Protein AF-A0A6L8KHL5-F1 (afdb_monomer_lite)

Sequence (118 aa):
MLAVEDVSAGIVVLAERESIATRIAKDIGWWNSVDGKSHGMCASEIESWAKKLALDGVVWTNLPCGFKSNRGQMPTQAEVIAHFAKLEGETLEKAKRYVLMAPPQIDTEYRRTLAQRL

Structure (mmCIF, N/CA/C/O backbone):
data_AF-A0A6L8KHL5-F1
#
_entry.id   AF-A0A6L8KHL5-F1
#
loop_
_atom_site.group_PDB
_atom_site.id
_atom_site.type_symbol
_atom_site.label_atom_id
_atom_site.label_alt_id
_atom_site.label_comp_id
_atom_site.label_asym_id
_atom_site.label_entity_id
_atom_site.label_seq_id
_atom_site.pdbx_PDB_ins_code
_atom_site.Cartn_x
_atom_site.Cartn_y
_atom_site.Cartn_z
_atom_site.occupancy
_atom_site.B_iso_or_equiv
_atom_site.auth_seq_id
_atom_site.auth_comp_id
_atom_site.auth_asym_id
_atom_site.auth_atom_id
_atom_site.pdbx_PDB_model_num
ATOM 1 N N . MET A 1 1 ? -4.151 -7.109 -14.166 1.00 56.72 1 MET A N 1
ATOM 2 C CA . MET A 1 1 ? -2.872 -6.505 -14.591 1.00 56.72 1 MET A CA 1
ATOM 3 C C . MET A 1 1 ? -3.225 -5.258 -15.381 1.00 56.72 1 MET A C 1
ATOM 5 O O . MET A 1 1 ? -4.161 -5.343 -16.168 1.00 56.72 1 MET A O 1
ATOM 9 N N . LEU A 1 2 ? -2.606 -4.108 -15.110 1.00 63.00 2 LEU A N 1
ATOM 10 C CA . LEU A 1 2 ? -2.814 -2.926 -15.955 1.00 63.00 2 LEU A CA 1
ATOM 11 C C . LEU A 1 2 ? -2.136 -3.204 -17.302 1.00 63.00 2 LEU A C 1
ATOM 13 O O . LEU A 1 2 ? -0.992 -3.647 -17.310 1.00 63.00 2 LEU A O 1
ATOM 17 N N . ALA A 1 3 ? -2.852 -3.016 -18.409 1.00 82.25 3 ALA A N 1
ATOM 18 C CA . ALA A 1 3 ? -2.282 -3.165 -19.743 1.00 82.25 3 ALA A CA 1
ATOM 19 C C . ALA A 1 3 ? -1.510 -1.883 -20.075 1.00 82.25 3 ALA A C 1
ATOM 21 O O . ALA A 1 3 ? -2.096 -0.896 -20.510 1.00 82.25 3 ALA A O 1
ATOM 22 N N . VAL A 1 4 ? -0.216 -1.888 -19.776 1.00 88.94 4 VAL A N 1
ATOM 23 C CA . VAL A 1 4 ? 0.713 -0.787 -20.040 1.00 88.94 4 VAL A CA 1
ATOM 24 C C . VAL A 1 4 ? 1.956 -1.347 -20.710 1.00 88.94 4 VAL A C 1
ATOM 26 O O . VAL A 1 4 ? 2.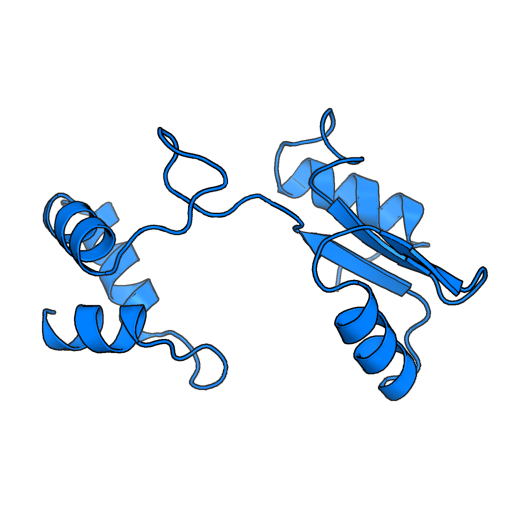312 -2.503 -20.488 1.00 88.94 4 VAL A O 1
ATOM 29 N N . GLU A 1 5 ? 2.587 -0.532 -21.545 1.00 88.44 5 GLU A N 1
ATOM 30 C CA . GLU A 1 5 ? 3.729 -0.953 -22.360 1.00 88.44 5 GLU A CA 1
ATOM 31 C C . GLU A 1 5 ? 5.016 -1.067 -21.536 1.00 88.44 5 GLU A C 1
ATOM 33 O O . GLU A 1 5 ? 5.832 -1.949 -21.786 1.00 88.44 5 GLU A O 1
ATOM 38 N N . ASP A 1 6 ? 5.183 -0.207 -20.527 1.00 92.56 6 ASP A N 1
ATOM 39 C CA . ASP A 1 6 ? 6.377 -0.173 -19.690 1.00 92.56 6 ASP A CA 1
ATOM 40 C C . ASP A 1 6 ? 6.101 0.327 -18.257 1.00 92.56 6 ASP A C 1
ATOM 42 O O . ASP A 1 6 ? 4.984 0.704 -17.877 1.00 92.56 6 ASP A O 1
ATOM 46 N N . VAL A 1 7 ? 7.156 0.324 -17.437 1.00 94.81 7 VAL A N 1
ATOM 47 C CA . VAL A 1 7 ? 7.131 0.798 -16.045 1.00 94.81 7 VAL A CA 1
ATOM 48 C C . VAL A 1 7 ? 6.754 2.280 -15.955 1.00 94.81 7 VAL A C 1
ATOM 50 O O . VAL A 1 7 ? 6.017 2.656 -15.046 1.00 94.81 7 VAL A O 1
ATOM 53 N N . SER A 1 8 ? 7.208 3.119 -16.889 1.00 94.81 8 SER A N 1
ATOM 54 C CA . SER A 1 8 ? 6.933 4.562 -16.886 1.00 94.81 8 SER A CA 1
ATOM 55 C C . SER A 1 8 ? 5.444 4.839 -17.091 1.00 94.81 8 SER A C 1
ATOM 57 O O . SER A 1 8 ? 4.842 5.600 -16.331 1.00 94.81 8 SER A O 1
ATOM 59 N N . ALA A 1 9 ? 4.822 4.163 -18.057 1.00 95.00 9 ALA A N 1
ATOM 60 C CA . ALA A 1 9 ? 3.382 4.193 -18.271 1.00 95.00 9 ALA A CA 1
ATOM 61 C C . ALA A 1 9 ? 2.629 3.627 -17.055 1.00 95.00 9 ALA A C 1
ATOM 63 O O . ALA A 1 9 ? 1.646 4.216 -16.600 1.00 95.00 9 ALA A O 1
ATOM 64 N N . GLY A 1 10 ? 3.125 2.534 -16.463 1.00 95.56 10 GLY A N 1
ATOM 65 C CA . GLY A 1 10 ? 2.573 1.960 -15.234 1.00 95.56 10 GLY A CA 1
ATOM 66 C C . GLY A 1 10 ? 2.567 2.928 -14.047 1.00 95.56 10 GLY A C 1
ATOM 67 O O . GLY A 1 10 ? 1.582 2.982 -13.308 1.00 95.56 10 GLY A O 1
ATOM 68 N N . ILE A 1 11 ? 3.627 3.726 -13.885 1.00 96.38 11 ILE A N 1
ATOM 69 C CA . ILE A 1 11 ? 3.733 4.765 -12.851 1.00 96.38 11 ILE A CA 1
ATOM 70 C C . ILE A 1 11 ? 2.639 5.822 -13.023 1.00 96.38 11 ILE A C 1
ATOM 72 O O . ILE A 1 11 ? 1.963 6.156 -12.049 1.00 96.38 11 ILE A O 1
ATOM 76 N N . VAL A 1 12 ? 2.442 6.327 -14.245 1.00 95.75 12 VAL A N 1
ATOM 77 C CA . VAL A 1 12 ? 1.436 7.362 -14.535 1.00 95.75 12 VAL A CA 1
ATOM 78 C C . VAL A 1 12 ? 0.027 6.836 -14.270 1.00 95.75 12 VAL A C 1
ATOM 80 O O . VAL A 1 12 ? -0.717 7.445 -13.504 1.00 95.75 12 VAL A O 1
ATOM 83 N N . VAL A 1 13 ? -0.309 5.664 -14.814 1.00 95.62 13 VAL A N 1
ATOM 84 C CA . VAL A 1 13 ? -1.641 5.061 -14.648 1.00 95.62 13 VAL A CA 1
ATOM 85 C C . VAL A 1 13 ? -1.942 4.767 -13.178 1.00 95.62 13 VAL A C 1
ATOM 87 O O . VAL A 1 13 ? -3.057 5.003 -12.704 1.00 95.62 13 VAL A O 1
ATOM 90 N N . LEU A 1 14 ? -0.956 4.273 -12.420 1.00 96.12 14 LEU A N 1
ATOM 91 C CA . LEU A 1 14 ? -1.148 4.049 -10.992 1.00 96.12 14 LEU A CA 1
ATOM 92 C C . LEU A 1 14 ? -1.357 5.370 -10.240 1.00 96.12 14 LEU A C 1
ATOM 94 O O . LEU A 1 14 ? -2.229 5.447 -9.376 1.00 96.12 14 LEU A O 1
ATOM 98 N N . ALA A 1 15 ? -0.607 6.419 -10.577 1.00 96.19 15 ALA A N 1
ATOM 99 C CA . ALA A 1 15 ? -0.750 7.726 -9.945 1.00 96.19 15 ALA A CA 1
ATOM 100 C C . ALA A 1 15 ? -2.109 8.382 -10.223 1.00 96.19 15 ALA A C 1
ATOM 102 O O . ALA A 1 15 ? -2.674 9.012 -9.327 1.00 96.19 15 ALA A O 1
ATOM 103 N N . GLU A 1 16 ? -2.647 8.220 -11.432 1.00 95.19 16 GLU A N 1
ATOM 104 C CA . GLU A 1 16 ? -3.996 8.667 -11.792 1.00 95.19 16 GLU A CA 1
ATOM 105 C C . GLU A 1 16 ? -5.062 7.920 -10.989 1.00 95.19 16 GLU A C 1
ATOM 107 O O . GLU A 1 16 ? -5.923 8.556 -10.377 1.00 95.19 16 GLU A O 1
ATOM 112 N N . ARG A 1 17 ? -4.955 6.585 -10.898 1.00 94.69 17 ARG A N 1
ATOM 113 C CA . ARG A 1 17 ? -5.861 5.754 -10.086 1.00 94.69 17 ARG A CA 1
ATOM 114 C C . ARG A 1 17 ? -5.909 6.220 -8.633 1.00 94.69 17 ARG A C 1
ATOM 116 O O . ARG A 1 17 ? -6.980 6.295 -8.040 1.00 94.69 17 ARG A O 1
ATOM 123 N N . GLU A 1 18 ? -4.748 6.538 -8.071 1.00 94.69 18 GLU A N 1
ATOM 124 C CA . GLU A 1 18 ? -4.610 7.000 -6.689 1.00 94.69 18 GLU A CA 1
ATOM 125 C C . GLU A 1 18 ? -4.864 8.511 -6.518 1.00 94.69 18 GLU A C 1
ATOM 127 O O . GLU A 1 18 ? -4.822 9.018 -5.397 1.00 94.69 18 GLU A O 1
ATOM 132 N N . SER A 1 19 ? -5.147 9.248 -7.602 1.00 95.44 19 SER A N 1
ATOM 133 C CA . SER A 1 19 ? -5.356 10.706 -7.603 1.00 95.44 19 SER A CA 1
ATOM 134 C C . SER A 1 19 ? -4.176 11.505 -7.016 1.00 95.44 19 SER A C 1
ATOM 136 O O . SER A 1 19 ? -4.361 12.477 -6.280 1.00 95.44 19 SER A O 1
ATOM 138 N N . ILE A 1 20 ? -2.942 11.101 -7.341 1.00 94.06 20 ILE A N 1
ATOM 139 C CA . ILE A 1 20 ? -1.688 11.685 -6.823 1.00 94.06 20 ILE A CA 1
ATOM 140 C C . ILE A 1 20 ? -0.669 12.009 -7.927 1.00 94.06 20 ILE A C 1
ATOM 142 O O . ILE A 1 20 ? 0.539 11.893 -7.717 1.00 94.06 20 ILE A O 1
ATOM 146 N N . ALA A 1 21 ? -1.129 12.460 -9.097 1.00 92.88 21 ALA A N 1
ATOM 147 C CA . ALA A 1 21 ? -0.267 12.790 -10.241 1.00 92.88 21 ALA A CA 1
ATOM 148 C C . ALA A 1 21 ? 0.908 13.735 -9.894 1.00 92.88 21 ALA A C 1
ATOM 150 O O . ALA A 1 21 ? 2.001 13.601 -10.435 1.00 92.88 21 ALA A O 1
ATOM 151 N N . THR A 1 22 ? 0.731 14.649 -8.935 1.00 94.00 22 THR A N 1
ATOM 152 C CA . THR A 1 22 ? 1.776 15.594 -8.494 1.00 94.00 22 THR A CA 1
ATOM 153 C C . THR A 1 22 ? 2.760 15.023 -7.469 1.00 94.00 22 THR A C 1
ATOM 155 O O . THR A 1 22 ? 3.688 15.716 -7.057 1.00 94.00 22 THR A O 1
ATOM 158 N N . ARG A 1 23 ? 2.571 13.775 -7.023 1.00 93.94 23 ARG A N 1
ATOM 159 C CA . ARG A 1 23 ? 3.350 13.150 -5.941 1.00 93.94 23 ARG A CA 1
ATOM 160 C C . ARG A 1 23 ? 3.987 11.818 -6.342 1.00 93.94 23 ARG A C 1
ATOM 162 O O . ARG A 1 23 ? 4.425 11.067 -5.474 1.00 93.94 23 ARG A O 1
ATOM 169 N N . ILE A 1 24 ? 4.090 11.546 -7.643 1.00 94.88 24 ILE A N 1
ATOM 170 C CA . ILE A 1 24 ? 4.685 10.320 -8.199 1.00 94.88 24 ILE A CA 1
ATOM 171 C C . ILE A 1 24 ? 6.034 9.992 -7.555 1.00 94.88 24 ILE A C 1
ATOM 173 O O . ILE A 1 24 ? 6.206 8.906 -7.016 1.00 94.88 24 ILE A O 1
ATOM 177 N N . ALA A 1 25 ? 6.954 10.962 -7.530 1.00 93.50 25 ALA A N 1
ATOM 178 C CA . ALA A 1 25 ? 8.318 10.781 -7.027 1.00 93.50 25 ALA A CA 1
ATOM 179 C C . ALA A 1 25 ? 8.413 10.464 -5.523 1.00 93.50 25 ALA A C 1
ATOM 181 O O . ALA A 1 25 ? 9.502 10.203 -5.021 1.00 93.50 25 ALA A O 1
ATOM 182 N N . LYS A 1 26 ? 7.299 10.555 -4.792 1.00 94.06 26 LYS A N 1
ATOM 183 C CA . LYS A 1 26 ? 7.221 10.262 -3.361 1.00 94.06 26 LYS A CA 1
ATOM 184 C C . LYS A 1 26 ? 6.384 9.018 -3.088 1.00 94.06 26 LYS A C 1
ATOM 186 O O . LYS A 1 26 ? 6.753 8.196 -2.255 1.00 94.06 26 LYS A O 1
ATOM 191 N N . ASP A 1 27 ? 5.241 8.908 -3.755 1.00 95.94 27 ASP A N 1
ATOM 192 C CA . ASP A 1 27 ? 4.152 8.022 -3.350 1.00 95.94 27 ASP A CA 1
ATOM 193 C C . ASP A 1 27 ? 3.876 6.880 -4.334 1.00 95.94 27 ASP A C 1
ATOM 195 O O . ASP A 1 27 ? 2.954 6.092 -4.116 1.00 95.94 27 ASP A O 1
ATOM 199 N N . ILE A 1 28 ? 4.690 6.741 -5.382 1.00 97.62 28 ILE A N 1
ATOM 200 C CA . ILE A 1 28 ? 4.667 5.592 -6.289 1.00 97.62 28 ILE A CA 1
ATOM 201 C C . ILE A 1 28 ? 6.024 4.900 -6.246 1.00 97.62 28 ILE A C 1
ATOM 203 O O . ILE A 1 28 ? 7.047 5.507 -6.550 1.00 97.62 28 ILE A O 1
ATOM 207 N N . GLY A 1 29 ? 6.023 3.626 -5.865 1.00 97.62 29 GLY A N 1
ATOM 208 C CA . GLY A 1 29 ? 7.202 2.775 -5.913 1.00 97.62 29 GLY A CA 1
ATOM 209 C C . GLY A 1 29 ? 7.274 2.031 -7.239 1.00 97.62 29 GLY A C 1
ATOM 210 O O . GLY A 1 29 ? 6.244 1.738 -7.855 1.00 97.62 29 GLY A O 1
ATOM 211 N N . TRP A 1 30 ? 8.488 1.739 -7.685 1.00 97.56 30 TRP A N 1
ATOM 212 C CA . TRP A 1 30 ? 8.718 0.999 -8.917 1.00 97.56 30 TRP A CA 1
ATOM 213 C C . TRP A 1 30 ? 10.048 0.250 -8.898 1.00 97.56 30 TRP A C 1
ATOM 215 O O . TRP A 1 30 ? 10.975 0.599 -8.167 1.00 97.56 30 TRP A O 1
ATOM 225 N N . TRP A 1 31 ? 10.136 -0.784 -9.727 1.00 97.94 31 TRP A N 1
ATOM 226 C CA . TRP A 1 31 ? 11.368 -1.481 -10.077 1.00 97.94 31 TRP A CA 1
ATOM 227 C C . TRP A 1 31 ? 11.337 -1.831 -11.566 1.00 97.94 31 TRP A C 1
ATOM 229 O O . TRP A 1 31 ? 10.281 -2.194 -12.093 1.00 97.94 31 TRP A O 1
ATOM 239 N N . ASN A 1 32 ? 12.486 -1.713 -12.232 1.00 96.44 32 ASN A N 1
ATOM 240 C CA . ASN A 1 32 ? 12.653 -2.000 -13.652 1.00 96.44 32 ASN A CA 1
ATOM 241 C C . ASN A 1 32 ? 13.801 -2.997 -13.865 1.00 96.44 32 ASN A C 1
ATOM 243 O O . ASN A 1 32 ? 14.925 -2.769 -13.417 1.00 96.44 32 ASN A O 1
ATOM 247 N N . SER A 1 33 ? 13.526 -4.097 -14.566 1.00 95.06 33 SER A N 1
ATOM 248 C CA . SER A 1 33 ? 14.525 -5.129 -14.864 1.00 95.06 33 SER A CA 1
ATOM 249 C C . SER A 1 33 ? 15.616 -4.663 -15.834 1.00 95.06 33 SER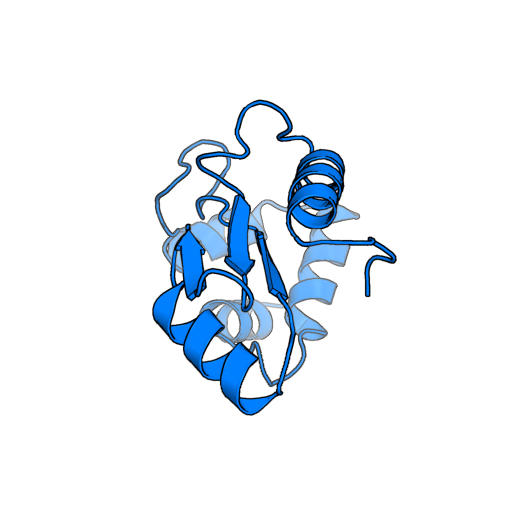 A C 1
ATOM 251 O O . SER A 1 33 ? 16.747 -5.136 -15.734 1.00 95.06 33 SER A O 1
ATOM 253 N N . VAL A 1 34 ? 15.300 -3.726 -16.739 1.00 91.94 34 VAL A N 1
ATOM 254 C CA . VAL A 1 34 ? 16.176 -3.316 -17.850 1.00 91.94 34 VAL A CA 1
ATOM 255 C C . VAL A 1 34 ? 17.415 -2.582 -17.349 1.00 91.94 34 VAL A C 1
ATOM 257 O O . VAL A 1 34 ? 18.525 -2.875 -17.785 1.00 91.94 34 VAL A O 1
ATOM 260 N N . ASP A 1 35 ? 17.236 -1.628 -16.435 1.00 93.06 35 ASP A N 1
ATOM 261 C CA . ASP A 1 35 ? 18.340 -0.869 -15.838 1.00 93.06 35 ASP A CA 1
ATOM 262 C C . ASP A 1 35 ? 18.624 -1.258 -14.380 1.00 93.06 35 ASP A C 1
ATOM 264 O O . ASP A 1 35 ? 19.558 -0.733 -13.770 1.00 93.06 35 ASP A O 1
ATOM 268 N N . GLY A 1 36 ? 17.836 -2.188 -13.828 1.00 91.06 36 GLY A N 1
ATOM 269 C CA . GLY A 1 36 ? 17.966 -2.699 -12.468 1.00 91.06 36 GLY A CA 1
ATOM 270 C C . GLY A 1 36 ? 17.644 -1.677 -11.380 1.00 91.06 36 GLY A C 1
ATOM 271 O O . GLY A 1 36 ? 17.964 -1.927 -10.218 1.00 91.06 36 GLY A O 1
ATOM 272 N N . LYS A 1 37 ? 17.059 -0.520 -11.715 1.00 95.12 37 LYS A N 1
ATOM 273 C CA . LYS A 1 37 ? 16.769 0.527 -10.731 1.00 95.12 37 LYS A CA 1
ATOM 274 C C . LYS A 1 37 ? 15.437 0.300 -10.034 1.00 95.12 37 LYS A C 1
ATOM 276 O O . LYS A 1 37 ? 14.508 -0.303 -10.575 1.00 95.12 37 LYS A O 1
ATOM 281 N N . SER A 1 38 ? 15.339 0.851 -8.830 1.00 96.50 38 SER A N 1
ATOM 282 C CA . SER A 1 38 ? 14.115 0.868 -8.042 1.00 96.50 38 SER A CA 1
ATOM 283 C C . SER A 1 38 ? 13.967 2.131 -7.203 1.00 96.50 38 SER A C 1
ATOM 285 O O . SER A 1 38 ? 14.921 2.870 -6.952 1.00 96.50 38 SER A O 1
ATOM 287 N N . HIS A 1 39 ? 12.734 2.370 -6.766 1.00 96.50 39 HIS A N 1
ATOM 288 C CA . HIS A 1 39 ? 12.354 3.446 -5.866 1.00 96.50 39 HIS A CA 1
ATOM 289 C C . HIS A 1 39 ? 11.163 3.019 -4.998 1.00 96.50 39 HIS A C 1
ATOM 2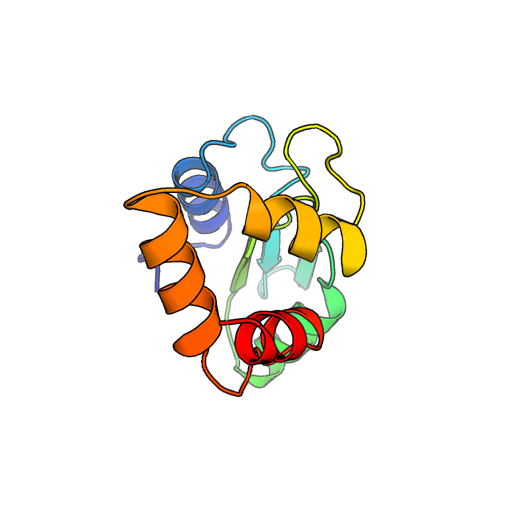91 O O . HIS A 1 39 ? 10.298 2.266 -5.442 1.00 96.50 39 HIS A O 1
ATOM 297 N N . GLY A 1 40 ? 11.083 3.559 -3.782 1.00 96.12 40 GLY A N 1
ATOM 298 C CA . GLY A 1 40 ? 9.966 3.362 -2.858 1.00 96.12 40 GLY A CA 1
ATOM 299 C C . GLY A 1 40 ? 10.303 2.463 -1.668 1.00 96.12 40 GLY A C 1
ATOM 300 O O . GLY A 1 40 ? 11.371 1.856 -1.588 1.00 96.12 40 GLY A O 1
ATOM 301 N N . MET A 1 41 ? 9.386 2.393 -0.705 1.00 94.44 41 MET A N 1
ATOM 302 C CA . MET A 1 41 ? 9.511 1.498 0.442 1.00 94.44 41 MET A CA 1
ATOM 303 C C . MET A 1 41 ? 9.439 0.036 -0.006 1.00 94.44 41 MET A C 1
ATOM 305 O O . MET A 1 41 ? 8.666 -0.306 -0.904 1.00 94.44 41 MET A O 1
ATOM 309 N N . CYS A 1 42 ? 10.234 -0.813 0.651 1.00 95.12 42 CYS A N 1
ATOM 310 C CA . CYS A 1 42 ? 10.362 -2.246 0.360 1.00 95.12 42 CYS A CA 1
ATOM 311 C C . CYS A 1 42 ? 10.853 -2.564 -1.065 1.00 95.12 42 CYS A C 1
ATOM 313 O O . CYS A 1 42 ? 10.617 -3.661 -1.571 1.00 95.12 42 CYS A O 1
ATOM 315 N N . ALA A 1 43 ? 11.529 -1.614 -1.725 1.00 96.75 43 ALA A N 1
ATOM 316 C CA . ALA A 1 43 ? 12.027 -1.781 -3.087 1.00 96.75 43 ALA A CA 1
ATOM 317 C C . ALA A 1 43 ? 12.925 -3.020 -3.243 1.00 96.75 43 ALA A C 1
ATOM 319 O O . ALA A 1 43 ? 12.760 -3.763 -4.204 1.00 96.75 43 ALA A O 1
ATOM 320 N N . SER A 1 44 ? 13.807 -3.294 -2.276 1.00 96.75 44 SER A N 1
ATOM 321 C CA . SER A 1 44 ? 14.694 -4.467 -2.280 1.00 96.75 44 SER A CA 1
ATOM 322 C C . SER A 1 44 ? 13.946 -5.802 -2.209 1.00 96.75 44 SER A C 1
ATOM 324 O O . SER A 1 44 ? 14.291 -6.769 -2.895 1.00 96.75 44 SER A O 1
ATOM 326 N N . GLU A 1 45 ? 12.915 -5.875 -1.374 1.00 97.44 45 GLU A N 1
ATOM 327 C CA . GLU A 1 45 ? 12.091 -7.061 -1.168 1.00 97.44 45 GLU A CA 1
ATOM 328 C C . GLU A 1 45 ? 11.219 -7.323 -2.394 1.00 97.44 45 GLU A C 1
ATOM 330 O O . GLU A 1 45 ? 11.130 -8.462 -2.861 1.00 97.44 45 GLU A O 1
ATOM 335 N N . ILE A 1 46 ? 10.622 -6.264 -2.943 1.00 97.06 46 ILE A N 1
ATOM 336 C CA . ILE A 1 46 ? 9.796 -6.331 -4.148 1.00 97.06 46 ILE A CA 1
ATOM 337 C C . ILE A 1 46 ? 10.653 -6.681 -5.362 1.00 97.06 46 ILE A C 1
ATOM 339 O O . ILE A 1 46 ? 10.258 -7.546 -6.135 1.00 97.06 46 ILE A O 1
ATOM 343 N N . GLU A 1 47 ? 11.844 -6.103 -5.505 1.00 97.06 47 GLU A N 1
ATOM 344 C CA . GLU A 1 47 ? 12.813 -6.487 -6.534 1.00 97.06 47 GLU A CA 1
ATOM 345 C C . GLU A 1 47 ? 13.172 -7.976 -6.435 1.00 97.06 47 GLU A C 1
ATOM 347 O O . GLU A 1 47 ? 13.124 -8.705 -7.428 1.00 97.06 47 GLU A O 1
ATOM 352 N N . SER A 1 48 ? 13.500 -8.457 -5.233 1.00 97.12 48 SER A N 1
ATOM 353 C CA . SER A 1 48 ? 13.852 -9.864 -5.010 1.00 97.12 48 SER A CA 1
ATOM 354 C C . SER A 1 48 ? 12.699 -10.805 -5.363 1.00 97.12 48 SER A C 1
ATOM 356 O O . SER A 1 48 ? 12.913 -11.884 -5.917 1.00 97.12 48 SER A O 1
ATOM 358 N N . TRP A 1 49 ? 11.468 -10.407 -5.044 1.00 97.25 49 TRP A N 1
ATOM 359 C CA . TRP A 1 49 ? 10.253 -11.119 -5.429 1.00 97.25 49 TRP A CA 1
ATOM 360 C C . TRP A 1 49 ? 10.020 -11.086 -6.948 1.00 97.25 49 TRP A C 1
ATOM 362 O O . TRP A 1 49 ? 9.768 -12.132 -7.544 1.00 97.25 49 TRP A O 1
ATOM 372 N N . ALA A 1 50 ? 10.178 -9.925 -7.583 1.00 97.06 50 ALA A N 1
ATOM 373 C CA . ALA A 1 50 ? 9.969 -9.730 -9.015 1.00 97.06 50 ALA A CA 1
ATOM 374 C C . ALA A 1 50 ? 10.945 -10.563 -9.853 1.00 97.06 50 ALA A C 1
ATOM 376 O O . ALA A 1 50 ? 10.533 -11.251 -10.786 1.00 97.06 50 ALA A O 1
ATOM 377 N N . LYS A 1 51 ? 12.224 -10.586 -9.457 1.00 96.50 51 LYS A N 1
ATOM 378 C CA . LYS A 1 51 ? 13.262 -11.415 -10.083 1.00 96.50 51 LYS A CA 1
ATOM 379 C C . LYS A 1 51 ? 12.940 -12.906 -10.002 1.00 96.50 51 LYS A C 1
ATOM 381 O O . LYS A 1 51 ? 13.098 -13.613 -10.992 1.00 96.50 51 LYS A O 1
ATOM 386 N N . LYS A 1 52 ? 12.443 -13.392 -8.856 1.00 97.38 52 LYS A N 1
ATOM 387 C CA . LYS A 1 52 ? 12.026 -14.801 -8.694 1.00 97.38 52 LYS A CA 1
ATOM 388 C C . LYS A 1 52 ? 10.878 -15.191 -9.624 1.00 97.38 52 LYS A C 1
ATOM 390 O O . LYS A 1 52 ? 10.767 -16.357 -9.982 1.00 97.38 52 LYS A O 1
ATOM 395 N N . LEU A 1 53 ? 10.033 -14.230 -9.987 1.00 96.75 53 LEU A N 1
ATOM 396 C CA . LEU A 1 53 ? 8.914 -14.420 -10.906 1.00 96.75 53 LEU A CA 1
ATOM 397 C C . LEU A 1 53 ? 9.252 -14.066 -12.361 1.00 96.75 53 LEU A C 1
ATOM 399 O O . LEU A 1 53 ? 8.361 -14.135 -13.201 1.00 96.75 53 LEU A O 1
ATOM 403 N N . ALA A 1 54 ? 10.507 -13.700 -12.654 1.00 95.81 54 ALA A N 1
ATOM 404 C CA . ALA A 1 54 ? 10.956 -13.251 -13.972 1.00 95.81 54 ALA A CA 1
ATOM 405 C C . ALA A 1 54 ? 10.071 -12.134 -14.566 1.00 95.81 54 ALA A C 1
ATOM 407 O O . ALA A 1 54 ? 9.714 -12.173 -15.739 1.00 95.81 54 ALA A O 1
ATOM 408 N N . LEU A 1 55 ? 9.685 -11.155 -13.738 1.00 95.12 55 LEU A N 1
ATOM 409 C CA . LEU A 1 55 ? 8.924 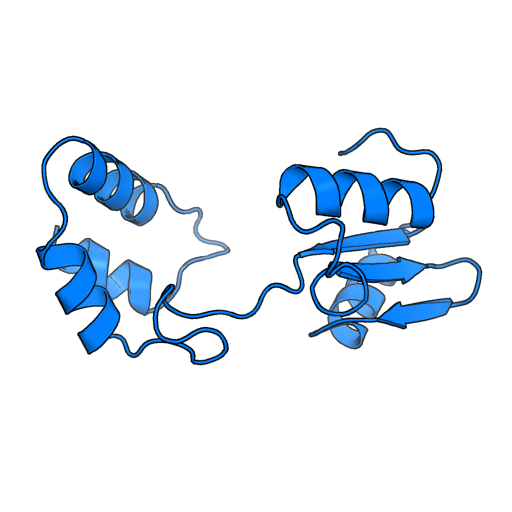-9.988 -14.191 1.00 95.12 55 LEU A CA 1
ATOM 410 C C . LEU A 1 55 ? 9.854 -8.934 -14.801 1.00 95.12 55 LEU A C 1
ATOM 412 O O . LEU A 1 55 ? 10.938 -8.691 -14.272 1.00 95.12 55 LEU A O 1
ATOM 416 N N . ASP A 1 56 ? 9.387 -8.242 -15.842 1.00 93.88 56 ASP A N 1
ATOM 417 C CA . ASP A 1 56 ? 10.142 -7.152 -16.478 1.00 93.88 56 ASP A CA 1
ATOM 418 C C . ASP A 1 56 ? 10.101 -5.843 -15.672 1.00 93.88 56 ASP A C 1
ATOM 420 O O . ASP A 1 56 ? 10.985 -4.991 -15.789 1.00 93.88 56 ASP A O 1
ATOM 424 N N . GLY A 1 57 ? 9.088 -5.676 -14.823 1.00 94.56 57 GLY A N 1
ATOM 425 C CA . GLY A 1 57 ? 8.926 -4.491 -13.995 1.00 94.56 57 GLY A CA 1
ATOM 426 C C . GLY A 1 57 ? 7.741 -4.595 -13.045 1.00 94.56 57 GLY A C 1
ATOM 427 O O . GLY A 1 57 ? 6.821 -5.391 -13.239 1.00 94.56 57 GLY A O 1
ATOM 428 N N . VAL A 1 58 ? 7.772 -3.785 -11.991 1.00 96.50 58 VAL A N 1
ATOM 429 C CA . VAL A 1 58 ? 6.715 -3.721 -10.976 1.00 96.50 58 VAL A CA 1
ATOM 430 C C . VAL A 1 58 ? 6.486 -2.267 -10.602 1.00 96.50 58 VAL A C 1
ATOM 432 O O . VAL A 1 58 ? 7.439 -1.514 -10.434 1.00 96.50 58 VAL A O 1
ATOM 435 N N . VAL A 1 59 ? 5.222 -1.885 -10.432 1.00 96.94 59 VAL A N 1
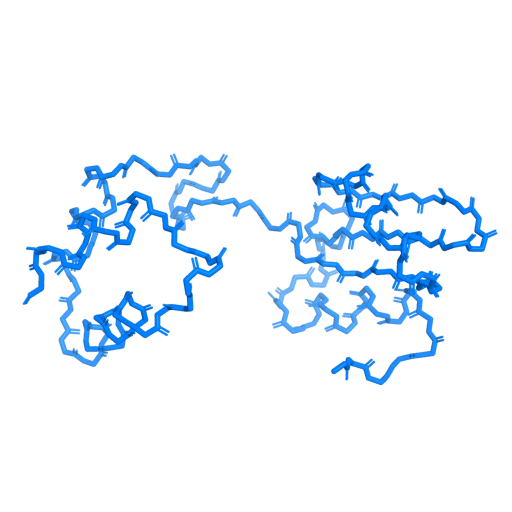ATOM 436 C CA . VAL A 1 59 ? 4.813 -0.579 -9.905 1.00 96.94 59 VAL A CA 1
ATOM 437 C C . VAL A 1 59 ? 3.830 -0.823 -8.764 1.00 96.94 59 VAL A C 1
ATOM 439 O O . VAL A 1 59 ? 2.942 -1.671 -8.878 1.00 96.94 59 VAL A O 1
ATOM 442 N N . TRP A 1 60 ? 3.984 -0.107 -7.654 1.00 96.94 60 TRP A N 1
ATOM 443 C CA . TRP A 1 60 ? 3.121 -0.243 -6.482 1.00 96.94 60 TRP A CA 1
ATOM 444 C C . TRP A 1 60 ? 2.871 1.098 -5.799 1.00 96.94 60 TRP A C 1
ATOM 446 O O . TRP A 1 60 ? 3.574 2.087 -6.001 1.00 96.94 60 TRP A O 1
ATOM 456 N N . THR A 1 61 ? 1.836 1.134 -4.963 1.00 95.88 61 THR A N 1
ATOM 457 C CA . THR A 1 61 ? 1.536 2.308 -4.146 1.00 95.88 61 THR A CA 1
ATOM 458 C C . THR A 1 61 ? 2.566 2.421 -3.028 1.00 95.88 61 THR A C 1
ATOM 460 O O . THR A 1 61 ? 2.651 1.530 -2.184 1.00 95.88 61 THR A O 1
ATOM 463 N N . ASN A 1 62 ? 3.290 3.534 -2.982 1.00 96.44 62 ASN A N 1
ATOM 464 C CA . ASN A 1 62 ? 4.207 3.896 -1.901 1.00 96.44 62 ASN A CA 1
ATOM 465 C C . ASN A 1 62 ? 3.586 4.974 -0.991 1.00 96.44 62 ASN A C 1
ATOM 467 O O . ASN A 1 62 ? 4.256 5.888 -0.518 1.00 96.44 62 ASN A O 1
ATOM 471 N N . LEU A 1 63 ? 2.265 4.902 -0.803 1.00 94.56 63 LEU A N 1
ATOM 472 C CA . LEU A 1 63 ? 1.509 5.878 -0.026 1.00 94.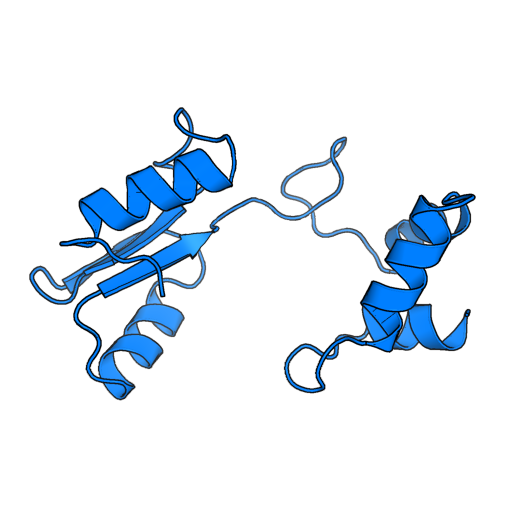56 63 LEU A CA 1
ATOM 473 C C . LEU A 1 63 ? 1.868 5.782 1.466 1.00 94.56 63 LEU A C 1
ATOM 475 O O . LEU A 1 63 ? 1.960 4.675 2.004 1.00 94.56 63 LEU A O 1
ATOM 479 N N . PRO A 1 64 ? 1.981 6.915 2.182 1.00 91.88 64 PRO A N 1
ATOM 480 C CA . PRO A 1 64 ? 2.160 6.903 3.621 1.00 91.88 64 PRO A CA 1
ATOM 481 C C . PRO A 1 64 ? 0.932 6.291 4.298 1.00 91.88 64 PRO A C 1
ATOM 483 O O . PRO A 1 64 ? -0.213 6.585 3.938 1.00 91.88 64 PRO A O 1
ATOM 486 N N . CYS A 1 65 ? 1.174 5.485 5.327 1.00 90.44 65 CYS A N 1
ATOM 487 C CA . CYS A 1 65 ? 0.117 4.953 6.179 1.00 90.44 65 CYS A CA 1
ATOM 488 C C . CYS A 1 65 ? -0.546 6.061 7.028 1.00 90.44 65 CYS A C 1
ATOM 490 O O . CYS A 1 65 ? -0.177 7.237 6.964 1.00 90.44 65 CYS A O 1
ATOM 492 N N . GLY A 1 66 ? -1.544 5.690 7.831 1.00 91.50 66 GLY A N 1
ATOM 493 C CA . GLY A 1 66 ? -2.143 6.589 8.822 1.00 91.50 66 GLY A CA 1
ATOM 494 C C . GLY A 1 66 ? -3.448 7.256 8.406 1.00 91.50 66 GLY A C 1
ATOM 495 O O . GLY A 1 66 ? -3.863 7.245 7.242 1.00 91.50 66 GLY A O 1
ATOM 496 N N . PHE A 1 67 ? -4.119 7.844 9.395 1.00 90.38 67 PHE A N 1
ATOM 497 C CA . PHE A 1 67 ? -5.361 8.590 9.200 1.00 90.38 67 PHE A CA 1
ATOM 498 C C . PHE A 1 67 ? -5.123 9.889 8.425 1.00 90.38 67 PHE A C 1
ATOM 500 O O . PHE A 1 67 ? -4.003 10.384 8.331 1.00 90.38 67 PHE A O 1
ATOM 507 N N . LYS A 1 68 ? -6.194 10.481 7.878 1.00 86.25 68 LYS A N 1
ATOM 508 C CA . LYS A 1 68 ? -6.101 11.735 7.108 1.00 86.25 68 LYS A CA 1
ATOM 509 C C . LYS A 1 68 ? -5.445 12.873 7.900 1.00 86.25 68 LYS A C 1
ATOM 511 O O . LYS A 1 68 ? -4.689 13.638 7.317 1.00 86.25 68 LYS A O 1
ATOM 516 N N . SER A 1 69 ? -5.719 12.963 9.201 1.00 85.94 69 SER A N 1
ATOM 517 C CA . SER A 1 69 ? -5.159 13.983 10.095 1.00 85.94 69 SER A CA 1
ATOM 518 C C . SER A 1 69 ? -3.705 13.730 10.496 1.00 85.94 69 SER A C 1
ATOM 520 O O . SER A 1 69 ? -3.060 14.650 10.983 1.00 85.94 69 SER A O 1
ATOM 522 N N . ASN A 1 70 ? -3.191 12.509 10.312 1.00 88.75 70 ASN A N 1
ATOM 523 C CA . ASN A 1 70 ? -1.857 12.121 10.761 1.00 88.75 70 ASN A CA 1
ATOM 524 C C . ASN A 1 70 ? -1.217 11.117 9.787 1.00 88.75 70 ASN A C 1
ATOM 526 O O . ASN A 1 70 ? -1.075 9.925 10.069 1.00 88.75 70 ASN A O 1
ATOM 530 N N . ARG A 1 71 ? -0.914 11.599 8.577 1.00 90.25 71 ARG A N 1
ATOM 531 C CA . ARG A 1 71 ? -0.293 10.794 7.518 1.00 90.25 71 ARG A CA 1
ATOM 532 C C . ARG A 1 71 ? 1.172 10.512 7.837 1.00 90.25 71 ARG A C 1
ATOM 534 O O . ARG A 1 71 ? 1.897 11.396 8.273 1.00 90.25 71 ARG A O 1
ATOM 541 N N . GLY A 1 72 ? 1.614 9.298 7.530 1.00 89.44 72 GLY A N 1
ATOM 542 C CA . GLY A 1 72 ? 2.977 8.819 7.764 1.00 89.44 72 GLY A CA 1
ATOM 543 C C . GLY A 1 72 ? 3.169 8.157 9.126 1.00 89.44 72 GLY A C 1
ATOM 544 O O . GLY A 1 72 ? 4.211 7.550 9.350 1.00 89.44 72 GLY A O 1
ATOM 545 N N . GLN A 1 73 ? 2.166 8.218 10.007 1.00 92.81 73 GLN A N 1
ATOM 546 C CA . GLN A 1 73 ? 2.186 7.527 11.288 1.00 92.81 73 GLN A CA 1
ATOM 547 C C . GLN A 1 73 ? 1.239 6.330 11.255 1.00 92.81 73 GLN A C 1
ATOM 549 O O . GLN A 1 73 ? 0.042 6.464 10.990 1.00 92.81 73 GLN A O 1
ATOM 554 N N . MET A 1 74 ? 1.781 5.147 11.545 1.00 91.81 74 MET A N 1
ATOM 555 C CA . MET A 1 74 ? 0.965 3.948 11.676 1.00 91.81 74 MET A CA 1
ATOM 556 C C . MET A 1 74 ? 0.067 4.095 12.914 1.00 91.81 74 MET A C 1
ATOM 558 O O . MET A 1 74 ? 0.594 4.353 13.998 1.00 91.81 74 MET A O 1
ATOM 562 N N . PRO A 1 75 ? -1.264 3.964 12.780 1.00 93.81 75 PRO A N 1
ATOM 563 C CA . PRO A 1 75 ? -2.160 4.116 13.912 1.00 93.81 75 PRO A CA 1
ATOM 564 C C . PRO A 1 75 ? -2.023 2.918 14.844 1.00 93.81 75 PRO A C 1
ATOM 566 O O . PRO A 1 75 ? -1.863 1.780 14.401 1.00 93.81 75 PRO A O 1
ATOM 569 N N . THR A 1 76 ? -2.135 3.173 16.138 1.00 94.12 76 THR A N 1
ATOM 570 C CA . THR A 1 76 ? -2.194 2.129 17.156 1.00 94.12 76 THR A CA 1
ATOM 571 C C . THR A 1 76 ? -3.504 1.349 17.058 1.00 94.12 76 THR A C 1
ATOM 573 O O . THR A 1 76 ? -4.519 1.827 16.544 1.00 94.12 76 THR A O 1
ATOM 576 N N . GLN A 1 77 ? -3.517 0.135 17.607 1.00 93.75 77 GLN A N 1
ATOM 577 C CA . GLN A 1 77 ? -4.716 -0.703 17.646 1.00 93.75 77 GLN A CA 1
ATOM 578 C C . GLN A 1 77 ? -5.882 -0.001 18.362 1.00 93.75 77 GLN A C 1
ATOM 580 O O . GLN A 1 77 ? -7.017 -0.058 17.891 1.00 93.75 77 GLN A O 1
ATOM 585 N N . ALA A 1 78 ? -5.599 0.719 19.452 1.00 94.19 78 ALA A N 1
ATOM 586 C CA . ALA A 1 78 ? -6.595 1.490 20.190 1.00 94.19 78 ALA A CA 1
ATOM 587 C C . ALA A 1 78 ? -7.219 2.603 19.333 1.00 94.19 78 ALA A C 1
ATOM 589 O O . ALA A 1 78 ? -8.440 2.756 19.324 1.00 94.19 78 ALA A O 1
ATOM 590 N N . GLU A 1 79 ? -6.411 3.341 18.566 1.00 95.12 79 GLU A N 1
ATOM 591 C CA . GLU A 1 79 ? -6.912 4.387 17.667 1.00 95.12 79 GLU A CA 1
ATOM 592 C C . GLU A 1 79 ? -7.747 3.805 16.520 1.00 95.12 79 GLU A C 1
ATOM 594 O O . GLU A 1 79 ? -8.788 4.365 16.175 1.00 95.12 79 GLU A O 1
ATOM 599 N N . VAL A 1 80 ? -7.339 2.662 15.957 1.00 94.75 80 VAL A N 1
ATOM 600 C CA . VAL A 1 80 ? -8.113 1.957 14.922 1.00 94.75 80 VAL A CA 1
ATOM 601 C C . VAL A 1 80 ? -9.466 1.498 15.464 1.00 94.75 80 VAL A C 1
ATOM 603 O O . VAL A 1 80 ? -10.482 1.735 14.815 1.00 94.75 80 VAL A O 1
ATOM 606 N N . ILE A 1 81 ? -9.508 0.903 16.661 1.00 94.88 81 ILE A N 1
ATOM 607 C CA . ILE A 1 81 ? -10.762 0.484 17.310 1.00 94.88 81 ILE A CA 1
ATOM 608 C C . ILE A 1 81 ? -11.657 1.697 17.584 1.00 94.88 81 ILE A C 1
ATOM 610 O O . ILE A 1 81 ? -12.845 1.669 17.267 1.00 94.88 81 ILE A O 1
ATOM 614 N N . ALA A 1 82 ? -11.094 2.776 18.132 1.00 95.00 82 ALA A N 1
ATOM 615 C CA . ALA A 1 82 ? -11.839 3.996 18.422 1.00 95.00 82 ALA A CA 1
ATOM 616 C C . ALA A 1 82 ? -12.381 4.666 17.150 1.00 95.00 82 ALA A C 1
ATOM 618 O O . ALA A 1 82 ? -13.463 5.248 17.178 1.00 95.00 82 ALA A O 1
ATOM 619 N N . HIS A 1 83 ? -11.652 4.594 16.033 1.00 94.44 83 HIS A N 1
ATOM 620 C CA . HIS A 1 83 ? -12.141 5.053 14.736 1.00 94.44 83 HIS A CA 1
ATOM 621 C C . HIS A 1 83 ? -13.276 4.164 14.220 1.00 94.44 83 HIS A C 1
ATOM 623 O O . HIS A 1 83 ? -14.316 4.678 13.817 1.00 94.44 83 HIS A O 1
ATOM 629 N N . PHE A 1 84 ? -13.099 2.842 14.280 1.00 95.06 84 PHE A N 1
ATOM 630 C CA . PHE A 1 84 ? -14.087 1.872 13.818 1.00 95.06 84 PHE A CA 1
ATOM 631 C C . PHE A 1 84 ? -15.423 2.012 14.563 1.00 95.06 84 PHE A C 1
ATOM 633 O O . PHE A 1 84 ? -16.479 1.995 13.938 1.00 95.06 84 PHE A O 1
ATOM 640 N N . ALA A 1 85 ? -15.380 2.238 15.880 1.00 94.69 85 ALA A N 1
ATOM 641 C CA . ALA A 1 85 ? -16.563 2.433 16.722 1.00 94.69 85 ALA A CA 1
ATOM 642 C C . ALA A 1 85 ? -17.377 3.701 16.393 1.00 94.69 85 ALA A C 1
ATOM 644 O O . ALA A 1 85 ? -18.518 3.814 16.827 1.00 94.69 85 ALA A O 1
ATOM 645 N N . LYS A 1 86 ? -16.800 4.655 15.650 1.00 95.81 86 LYS A N 1
ATOM 646 C CA . LYS A 1 86 ? -17.474 5.889 15.206 1.00 95.81 86 LYS A CA 1
ATOM 647 C C . LYS A 1 86 ? -18.098 5.763 13.815 1.00 95.81 86 LYS A C 1
ATOM 649 O O . LYS A 1 86 ? -18.680 6.728 13.328 1.00 95.81 86 LYS A O 1
ATOM 654 N N . LEU A 1 87 ? -17.900 4.637 13.129 1.00 96.00 87 LEU A N 1
ATOM 655 C CA . LEU A 1 87 ? -18.493 4.418 11.816 1.00 96.00 87 LEU A CA 1
ATOM 656 C C . LEU A 1 87 ? -19.970 4.069 11.978 1.00 96.00 87 LEU A C 1
ATOM 658 O O . LEU A 1 87 ? -20.341 3.290 12.851 1.00 96.00 87 LEU A O 1
ATOM 662 N N . GLU A 1 88 ? -20.799 4.590 11.081 1.00 96.69 88 GLU A N 1
ATOM 663 C CA . GLU A 1 88 ? -22.245 4.381 11.104 1.00 96.69 88 GLU A CA 1
ATOM 664 C C . GLU A 1 88 ? -22.778 4.059 9.702 1.00 96.69 88 GLU A C 1
ATOM 666 O O . GLU A 1 88 ? -22.107 4.279 8.682 1.00 96.69 88 GLU A O 1
ATOM 671 N N . GLY A 1 89 ? -23.995 3.511 9.662 1.00 96.69 89 GLY A N 1
ATOM 672 C CA . GLY A 1 89 ? -24.724 3.211 8.433 1.00 96.69 89 GLY A CA 1
ATOM 673 C C . GLY A 1 89 ? -23.923 2.363 7.444 1.00 96.69 89 GLY A C 1
ATOM 674 O O . GLY A 1 89 ? -23.258 1.393 7.806 1.00 96.69 89 GLY A O 1
ATOM 675 N N . GLU A 1 90 ? -23.965 2.749 6.170 1.00 97.31 90 GLU A N 1
ATOM 676 C CA . GLU A 1 90 ? -23.307 2.009 5.089 1.00 97.31 90 GLU A CA 1
ATOM 677 C C . GLU A 1 90 ? -21.779 1.929 5.259 1.00 97.31 90 GLU A C 1
ATOM 679 O O . GLU A 1 90 ? -21.154 0.944 4.860 1.00 97.31 90 GLU A O 1
ATOM 684 N N . THR A 1 91 ? -21.161 2.941 5.876 1.00 96.44 91 THR A N 1
ATOM 685 C CA . THR A 1 91 ? -19.706 2.962 6.088 1.00 96.44 91 THR A CA 1
ATOM 686 C C . THR A 1 91 ? -19.286 1.888 7.086 1.00 96.44 91 THR A C 1
ATOM 688 O O . THR A 1 91 ? -18.303 1.185 6.845 1.00 96.44 91 THR A O 1
ATOM 691 N N . LEU A 1 92 ? -20.051 1.718 8.170 1.00 96.25 92 LEU A N 1
ATOM 692 C CA . LEU A 1 92 ? -19.816 0.651 9.141 1.00 96.25 92 LEU A CA 1
ATOM 693 C C . LEU A 1 92 ? -19.961 -0.726 8.487 1.00 96.25 92 LEU A C 1
ATOM 695 O O . LEU A 1 92 ? -19.077 -1.566 8.630 1.00 96.25 92 LEU A O 1
ATOM 699 N N . GLU A 1 93 ? -21.027 -0.948 7.719 1.00 97.00 93 GLU A N 1
ATOM 700 C CA . GLU A 1 93 ? -21.278 -2.245 7.078 1.00 97.00 93 GLU A CA 1
ATOM 701 C C . GLU A 1 93 ? -20.198 -2.614 6.050 1.00 97.00 93 GLU A C 1
ATOM 703 O O . GLU A 1 93 ? -19.734 -3.759 6.000 1.00 97.00 93 GLU A O 1
ATOM 708 N N . LYS A 1 94 ? -19.709 -1.634 5.279 1.00 97.25 94 LYS A N 1
ATOM 709 C CA . LYS A 1 94 ? -18.551 -1.823 4.391 1.00 97.25 94 LYS A CA 1
ATOM 710 C C . LYS A 1 94 ? -17.285 -2.157 5.178 1.00 97.25 94 LYS A C 1
ATOM 712 O O . LYS A 1 94 ? -16.554 -3.065 4.783 1.00 97.25 94 LYS A O 1
ATOM 717 N N . ALA A 1 95 ? -17.034 -1.468 6.291 1.00 96.00 95 ALA A N 1
ATOM 718 C CA . ALA A 1 95 ? -15.860 -1.707 7.124 1.00 96.00 95 ALA A CA 1
ATOM 719 C C . ALA A 1 95 ? -15.887 -3.099 7.780 1.00 96.00 95 ALA A C 1
ATOM 721 O O . ALA A 1 95 ? -14.883 -3.809 7.734 1.00 96.00 95 ALA A O 1
ATOM 722 N N . LYS A 1 96 ? -17.041 -3.535 8.304 1.00 96.38 96 LYS A N 1
ATOM 723 C CA . LYS A 1 96 ? -17.244 -4.898 8.825 1.00 96.38 96 LYS A CA 1
ATOM 724 C C . LYS A 1 96 ? -16.931 -5.947 7.770 1.00 96.38 96 LYS A C 1
ATOM 726 O O . LYS A 1 96 ? -16.128 -6.847 8.006 1.00 96.38 96 LYS A O 1
ATOM 731 N N . ARG A 1 97 ? -17.514 -5.796 6.576 1.00 96.44 97 ARG A N 1
ATOM 732 C CA . ARG A 1 97 ? -17.274 -6.714 5.457 1.00 96.44 97 ARG A CA 1
ATOM 733 C C . ARG A 1 97 ? -15.800 -6.750 5.070 1.00 96.44 97 ARG A C 1
ATOM 735 O O . ARG A 1 97 ? -15.264 -7.829 4.859 1.00 96.44 97 ARG A O 1
ATOM 742 N N . TYR A 1 98 ? -15.141 -5.596 5.012 1.00 94.44 98 TYR A N 1
ATOM 743 C CA . TYR A 1 98 ? -13.715 -5.513 4.702 1.00 94.44 98 TYR A CA 1
ATOM 744 C C . TYR A 1 98 ? -12.844 -6.261 5.724 1.00 94.44 98 TYR A C 1
ATOM 746 O O . TYR A 1 98 ? -11.888 -6.929 5.338 1.00 94.44 98 TYR A O 1
ATOM 754 N N . VAL A 1 99 ? -13.180 -6.176 7.015 1.00 95.25 99 VAL A N 1
ATOM 755 C CA . VAL A 1 99 ? -12.477 -6.908 8.081 1.00 95.25 99 VAL A CA 1
ATOM 756 C C . VAL A 1 99 ? -12.713 -8.415 7.963 1.00 95.25 99 VAL A C 1
ATOM 758 O O . VAL A 1 99 ? -11.748 -9.174 7.979 1.00 95.25 99 VAL A O 1
ATOM 761 N N . LEU A 1 100 ? -13.970 -8.844 7.816 1.00 94.50 100 LEU A N 1
ATOM 762 C CA . LEU A 1 100 ? -14.357 -10.261 7.853 1.00 94.50 100 LEU A CA 1
ATOM 763 C C . LEU A 1 100 ? -14.012 -11.037 6.576 1.00 94.50 100 LEU A C 1
ATOM 765 O O . LEU A 1 100 ? -13.773 -12.237 6.636 1.00 94.50 100 LEU A O 1
ATOM 769 N N . MET A 1 101 ? -13.988 -10.366 5.423 1.00 95.38 101 MET A N 1
ATOM 770 C CA . MET A 1 101 ? -13.758 -11.001 4.118 1.00 95.38 101 MET A CA 1
ATOM 771 C C . MET A 1 101 ? -12.298 -10.907 3.655 1.00 95.38 101 MET A C 1
ATOM 773 O O . MET A 1 101 ? -11.997 -11.219 2.501 1.00 95.38 101 MET A O 1
ATOM 777 N N . ALA A 1 102 ? -11.387 -10.438 4.511 1.00 92.38 102 ALA A N 1
ATOM 778 C CA . ALA A 1 102 ? -9.978 -10.346 4.162 1.00 92.38 102 ALA A CA 1
ATOM 779 C C . ALA A 1 102 ? -9.375 -11.753 3.964 1.00 92.38 102 ALA A C 1
ATOM 781 O O . ALA A 1 102 ? -9.590 -12.634 4.798 1.00 92.38 102 ALA A O 1
ATOM 782 N N . PRO A 1 103 ? -8.603 -11.983 2.890 1.00 94.62 103 PRO A N 1
ATOM 783 C CA . PRO A 1 103 ? -7.988 -13.280 2.658 1.00 94.62 103 PRO A CA 1
ATOM 784 C C . PRO A 1 103 ? -6.893 -13.577 3.706 1.00 94.62 103 PRO A C 1
ATOM 786 O O . PRO A 1 103 ? -6.241 -12.644 4.188 1.00 94.62 103 PRO A O 1
ATOM 789 N N . PRO A 1 104 ? -6.631 -14.858 4.038 1.00 92.62 104 PRO A N 1
ATOM 790 C CA . PRO A 1 104 ? -5.693 -15.233 5.104 1.00 92.62 104 PRO A CA 1
ATOM 791 C C . PRO A 1 104 ? -4.272 -14.677 4.935 1.00 92.62 104 PRO A C 1
ATOM 793 O O . PRO A 1 104 ? -3.585 -14.417 5.916 1.00 92.62 104 PRO A O 1
ATOM 796 N N . GLN A 1 105 ? -3.829 -14.456 3.695 1.00 94.00 105 GLN A N 1
ATOM 797 C CA . GLN A 1 105 ? -2.493 -13.950 3.367 1.00 94.00 105 GLN A CA 1
ATOM 798 C C . GLN A 1 105 ? -2.240 -12.530 3.883 1.00 94.00 105 GLN A C 1
ATOM 800 O O . GLN A 1 105 ? -1.087 -12.135 4.029 1.00 94.00 105 GLN A O 1
ATOM 805 N N . ILE A 1 106 ? -3.299 -11.756 4.133 1.00 90.06 106 ILE A N 1
ATOM 806 C CA . ILE A 1 106 ? -3.193 -10.399 4.673 1.00 90.06 106 ILE A CA 1
ATOM 807 C C . ILE A 1 106 ? -3.749 -10.313 6.091 1.00 90.06 106 ILE A C 1
ATOM 809 O O . ILE A 1 106 ? -4.067 -9.213 6.532 1.00 90.06 106 ILE A O 1
ATOM 813 N N . ASP A 1 107 ? -3.898 -11.431 6.801 1.00 92.88 107 ASP A N 1
ATOM 814 C CA . ASP A 1 107 ? -4.337 -11.421 8.192 1.00 92.88 107 ASP A CA 1
ATOM 815 C C . ASP A 1 107 ? -3.352 -10.636 9.073 1.00 92.88 107 ASP A C 1
ATOM 817 O O . ASP A 1 107 ? -2.135 -10.813 9.017 1.00 92.88 107 ASP A O 1
ATOM 821 N N . THR A 1 108 ? -3.890 -9.728 9.881 1.00 92.56 108 THR A N 1
ATOM 822 C CA . THR A 1 108 ? -3.109 -8.859 10.765 1.00 92.56 108 THR A CA 1
ATOM 823 C C . THR A 1 108 ? -3.755 -8.819 12.133 1.00 92.56 108 THR A C 1
ATOM 825 O O . THR A 1 108 ? -4.968 -8.977 12.266 1.00 92.56 108 THR A O 1
ATOM 828 N N . GLU A 1 109 ? -2.961 -8.523 13.160 1.00 93.81 109 GLU A N 1
ATOM 829 C CA . GLU A 1 109 ? -3.469 -8.366 14.524 1.00 93.81 109 GLU A CA 1
ATOM 830 C C . GLU A 1 109 ? -4.630 -7.359 14.595 1.00 93.81 109 GLU A C 1
ATOM 832 O O . GLU A 1 109 ? -5.661 -7.648 15.196 1.00 93.81 109 GLU A O 1
ATOM 837 N N . TYR A 1 110 ? -4.529 -6.234 13.874 1.00 93.19 110 TYR A N 1
ATOM 838 C CA . TYR A 1 110 ? -5.620 -5.264 13.737 1.00 93.19 110 TYR A CA 1
ATOM 839 C C . TYR A 1 110 ? -6.928 -5.905 13.260 1.00 93.19 110 TYR A C 1
ATOM 841 O O . TYR A 1 110 ? -7.981 -5.640 13.839 1.00 93.19 110 TYR A O 1
ATOM 849 N N . ARG A 1 111 ? -6.883 -6.753 12.220 1.00 94.06 111 ARG A N 1
ATOM 850 C CA . ARG A 1 111 ? -8.088 -7.412 11.694 1.00 94.06 111 ARG A CA 1
ATOM 851 C C . ARG A 1 111 ? -8.653 -8.428 12.673 1.00 94.06 111 ARG A C 1
ATOM 853 O O . ARG A 1 111 ? -9.860 -8.410 12.882 1.00 94.06 111 ARG A O 1
ATOM 860 N N . ARG A 1 112 ? -7.814 -9.249 13.314 1.00 94.56 112 ARG A N 1
ATOM 861 C CA . ARG A 1 112 ? -8.273 -10.211 14.334 1.00 94.56 112 ARG A CA 1
ATOM 862 C C . ARG A 1 112 ? -8.989 -9.508 15.479 1.00 94.56 112 ARG A C 1
ATOM 864 O O . ARG A 1 112 ? -10.080 -9.913 15.865 1.00 94.56 112 ARG A O 1
ATOM 871 N N . THR A 1 113 ? -8.402 -8.430 15.989 1.00 94.94 113 THR A N 1
ATOM 872 C CA . THR A 1 113 ? -8.980 -7.679 17.108 1.00 94.94 113 THR A CA 1
ATOM 873 C C . THR A 1 113 ? -10.267 -6.966 16.726 1.00 94.94 113 THR A C 1
ATOM 875 O O . THR A 1 113 ? -11.186 -6.908 17.538 1.00 94.94 113 THR A O 1
ATOM 878 N N . LEU A 1 114 ? -10.359 -6.432 15.505 1.00 95.31 114 LEU A N 1
ATOM 879 C CA . LEU A 1 114 ? -11.610 -5.860 15.015 1.00 95.31 114 LEU A CA 1
ATOM 880 C C . LEU A 1 114 ? -12.676 -6.945 14.841 1.00 95.31 114 LEU A C 1
ATOM 882 O O . LEU A 1 114 ? -13.775 -6.762 15.340 1.00 95.31 114 LEU A O 1
ATOM 886 N N . ALA A 1 115 ? -12.349 -8.079 14.217 1.00 94.00 115 ALA A N 1
ATOM 887 C CA . ALA A 1 115 ? -13.286 -9.179 13.988 1.00 94.00 115 ALA A CA 1
ATOM 888 C C . ALA A 1 115 ? -13.864 -9.754 15.292 1.00 94.00 115 ALA A C 1
ATOM 890 O O . ALA A 1 115 ? -15.045 -10.064 15.341 1.00 94.00 115 ALA A O 1
ATOM 891 N N . GLN A 1 116 ? -13.069 -9.836 16.364 1.00 94.25 116 GLN A N 1
ATOM 892 C CA . GLN A 1 116 ? -13.537 -10.256 17.695 1.00 94.25 116 GLN A CA 1
ATOM 893 C C . GLN A 1 116 ? -14.538 -9.284 18.345 1.00 94.25 116 GLN A C 1
ATOM 895 O O . GLN A 1 116 ? -15.167 -9.634 19.340 1.00 94.25 116 GLN A O 1
ATOM 900 N N . ARG A 1 117 ? -14.642 -8.050 17.836 1.00 87.44 117 ARG A N 1
ATOM 901 C CA . ARG A 1 117 ? -15.524 -6.990 18.349 1.00 87.44 117 ARG A CA 1
ATOM 902 C C . ARG A 1 117 ? -16.760 -6.756 17.471 1.00 87.44 117 ARG A C 1
ATOM 904 O O . ARG A 1 117 ? -17.528 -5.848 17.785 1.00 87.44 117 ARG A O 1
ATOM 911 N N . LEU A 1 118 ? -16.906 -7.505 16.374 1.00 87.00 118 LEU A N 1
ATOM 912 C CA . LEU A 1 118 ? -18.057 -7.464 15.465 1.00 87.00 118 LEU A CA 1
ATOM 913 C C . LEU A 1 118 ? -19.113 -8.486 15.868 1.00 87.00 118 LEU A C 1
ATOM 915 O O . LEU A 1 118 ? -20.303 -8.136 15.709 1.00 87.00 118 LEU A O 1
#

Organism: NCBI:txid2692175

pLDDT: mean 93.78, std 5.25, range [56.72, 97.94]

Radius of gyration: 17.27 Å; chains: 1; bounding box: 43×31×42 Å

Foldseek 3Di:
DPPDDDQVRVLCVVCVVVVNNVQSQPFKWKAAPPVRDIDAPCGVVVSVVCVVVVHRMDMDTRFFDDDPVDGNDHDDLVVLLVVLVPDDDPRNVVVLCCLVVDDPVPDDPSSVVVPVVD

Secondary structure (DSSP, 8-state):
----SSHHHHHHHHHHHTT-GGGHHHHEEEEETTT--EESTTHHHHHHHHHHTT-SEEEEE----S-TTSTTSPPPHHHHHHHHTT--HHHHHHHHHHHHT--GGG--HHHHHHHTT-